Protein AF-A0A0Q7AIK1-F1 (afdb_monomer_lite)

Sequence (123 aa):
MKVLLSLLLCVAANAFALTPVPTDREAQRAHAQGSCGRLGPGTGLKDGKGWIVSMLPGKHEFRVRGGGKVFLTVARQSVLDFDVGRPYYIVVEGAAPDAQLEWKIPGSDWGPVSKYFLYPPQR

Structure (mmCIF, N/CA/C/O backbone):
data_AF-A0A0Q7AIK1-F1
#
_entry.id   AF-A0A0Q7AIK1-F1
#
loop_
_atom_site.group_PDB
_atom_site.id
_atom_site.type_symbol
_atom_site.label_atom_id
_atom_site.label_alt_id
_atom_site.label_comp_id
_atom_site.label_asym_id
_atom_site.label_entity_id
_atom_site.label_seq_id
_atom_site.pdbx_PDB_ins_code
_atom_site.Cartn_x
_atom_site.Cartn_y
_atom_site.Cartn_z
_atom_site.occupancy
_atom_site.B_iso_or_equiv
_atom_site.auth_seq_id
_atom_site.auth_comp_id
_atom_site.auth_asym_id
_atom_site.auth_atom_id
_atom_site.pdbx_PDB_model_num
ATOM 1 N N . MET A 1 1 ? -40.075 -10.327 48.164 1.00 41.38 1 MET A N 1
ATOM 2 C CA . MET A 1 1 ? -38.697 -10.105 47.668 1.00 41.38 1 MET A CA 1
ATOM 3 C C . MET A 1 1 ? -38.193 -11.352 46.957 1.00 41.38 1 MET A C 1
ATOM 5 O O . MET A 1 1 ? -37.962 -12.346 47.630 1.00 41.38 1 MET A O 1
ATOM 9 N N . LYS A 1 2 ? -38.037 -11.294 45.630 1.00 38.78 2 LYS A N 1
ATOM 10 C CA . LYS A 1 2 ? -36.901 -11.838 44.858 1.00 38.78 2 LYS A CA 1
ATOM 11 C C . LYS A 1 2 ? -37.197 -11.607 43.375 1.00 38.78 2 LYS A C 1
ATOM 13 O O . LYS A 1 2 ? -37.972 -12.323 42.758 1.00 38.78 2 LYS A O 1
ATOM 18 N N . VAL A 1 3 ? -36.624 -10.520 42.870 1.00 42.09 3 VAL A N 1
ATOM 19 C CA . VAL A 1 3 ? -36.552 -10.176 41.450 1.00 42.09 3 VAL A CA 1
ATOM 20 C C . VAL A 1 3 ? -35.498 -11.095 40.838 1.00 42.09 3 VAL A C 1
ATOM 22 O O . VAL A 1 3 ? -34.369 -11.106 41.324 1.00 42.09 3 VAL A O 1
ATOM 25 N N . LEU A 1 4 ? -35.847 -11.870 39.810 1.00 44.75 4 LEU A N 1
ATOM 26 C CA . LEU A 1 4 ? -34.859 -12.553 38.976 1.00 44.75 4 LEU A CA 1
ATOM 27 C C . LEU A 1 4 ? -34.908 -11.922 37.584 1.00 44.75 4 LEU A C 1
ATOM 29 O O . LEU A 1 4 ? -35.805 -12.181 36.787 1.00 44.75 4 LEU A O 1
ATOM 33 N N . LEU A 1 5 ? -33.967 -11.012 37.357 1.00 47.25 5 LEU A N 1
ATOM 34 C CA . LEU A 1 5 ? -33.758 -10.299 36.107 1.00 47.25 5 LEU A CA 1
ATOM 35 C C . LEU A 1 5 ? -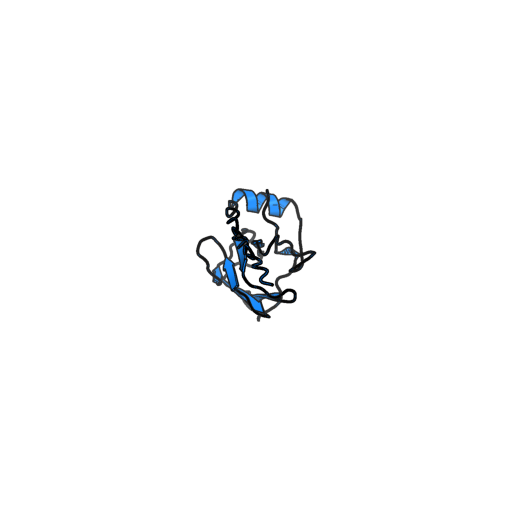32.849 -11.174 35.227 1.00 47.25 5 LEU A C 1
ATOM 37 O O . LEU A 1 5 ? -31.639 -11.226 35.440 1.00 47.25 5 LEU A O 1
ATOM 41 N N . SER A 1 6 ? -33.424 -11.914 34.280 1.00 48.81 6 SER A N 1
ATOM 42 C CA . SER A 1 6 ? -32.652 -12.697 33.308 1.00 48.81 6 SER A CA 1
ATOM 43 C C . SER A 1 6 ? -32.129 -11.776 32.205 1.00 48.81 6 SER A C 1
ATOM 45 O O . SER A 1 6 ? -32.854 -11.400 31.288 1.00 48.81 6 SER A O 1
ATOM 47 N N . LEU A 1 7 ? -30.860 -11.389 32.325 1.00 46.38 7 LEU A N 1
ATOM 48 C CA . LEU A 1 7 ? -30.123 -10.601 31.342 1.00 46.38 7 LEU A CA 1
ATOM 49 C C . LEU A 1 7 ? -29.769 -11.501 30.140 1.00 46.38 7 LEU A C 1
ATOM 51 O O . LEU A 1 7 ? -28.838 -12.302 30.211 1.00 46.38 7 LEU A O 1
ATOM 55 N N . LEU A 1 8 ? -30.528 -11.404 29.044 1.00 49.25 8 LEU A N 1
ATOM 56 C CA . LEU A 1 8 ? -30.168 -12.032 27.769 1.00 49.25 8 LEU A CA 1
ATOM 57 C C . LEU A 1 8 ? -28.982 -11.265 27.159 1.00 49.25 8 LEU A C 1
ATOM 59 O O . LEU A 1 8 ? -29.135 -10.150 26.661 1.00 49.25 8 LEU A O 1
ATOM 63 N N . LEU A 1 9 ? -27.790 -11.863 27.206 1.00 46.06 9 LEU A N 1
ATOM 64 C CA . LEU A 1 9 ? -26.625 -11.400 26.455 1.00 46.06 9 LEU A CA 1
ATOM 65 C C . LEU A 1 9 ? -26.839 -11.720 24.965 1.00 46.06 9 LEU A C 1
ATOM 67 O O . LEU A 1 9 ? -26.619 -12.847 24.520 1.00 46.06 9 LEU A O 1
ATOM 71 N N . CYS A 1 10 ? -27.248 -10.727 24.178 1.00 43.62 10 CYS A N 1
ATOM 72 C CA . CYS A 1 10 ? -27.125 -10.780 22.723 1.00 43.62 10 CYS A CA 1
ATOM 73 C C . CYS A 1 10 ? -25.638 -10.676 22.359 1.00 43.62 10 CYS A C 1
ATOM 75 O O . CYS A 1 10 ? -25.096 -9.580 22.219 1.00 43.62 10 CYS A O 1
ATOM 77 N N . VAL A 1 11 ? -24.964 -11.818 22.218 1.00 49.28 11 VAL A N 1
ATOM 78 C CA . VAL A 1 11 ? -23.643 -11.878 21.585 1.00 49.28 11 VAL A CA 1
ATOM 79 C C . VAL A 1 11 ? -23.846 -11.565 20.105 1.00 49.28 11 VAL A C 1
ATOM 81 O O . VAL A 1 11 ? -24.192 -12.433 19.307 1.00 49.28 11 VAL A O 1
ATOM 84 N N . ALA A 1 12 ? -23.683 -10.293 19.743 1.00 46.34 12 ALA A N 1
ATOM 85 C CA . ALA A 1 12 ? -23.587 -9.872 18.357 1.00 46.34 12 ALA A CA 1
ATOM 86 C C . ALA A 1 12 ? -22.304 -10.476 17.774 1.00 46.34 12 ALA A C 1
ATOM 88 O O . ALA A 1 12 ? -21.202 -9.958 17.964 1.00 46.34 12 ALA A O 1
ATOM 89 N N . ALA A 1 13 ? -22.444 -11.610 17.090 1.00 45.19 13 ALA A N 1
ATOM 90 C CA . ALA A 1 13 ? -21.414 -12.116 16.208 1.00 45.19 13 ALA A CA 1
ATOM 91 C C . ALA A 1 13 ? -21.242 -11.086 15.086 1.00 45.19 13 ALA A C 1
ATOM 93 O O . ALA A 1 13 ? -22.018 -11.051 14.133 1.00 45.19 13 ALA A O 1
ATOM 94 N N . ASN A 1 14 ? -20.247 -10.207 15.229 1.00 38.81 14 ASN A N 1
ATOM 95 C CA . ASN A 1 14 ? -19.750 -9.400 14.126 1.00 38.81 14 ASN A CA 1
ATOM 96 C C . ASN A 1 14 ? -19.211 -10.371 13.076 1.00 38.81 14 ASN A C 1
ATOM 98 O O . ASN A 1 14 ? -18.055 -10.792 13.123 1.00 38.81 14 ASN A O 1
ATOM 102 N N . ALA A 1 15 ? -20.081 -10.763 12.149 1.00 40.69 15 ALA A N 1
ATOM 103 C CA . ALA A 1 15 ? -19.680 -11.378 10.908 1.00 40.69 15 ALA A CA 1
ATOM 104 C C . ALA A 1 15 ? -18.818 -10.342 10.186 1.00 40.69 15 ALA A C 1
ATOM 106 O O . ALA A 1 15 ? -19.323 -9.421 9.545 1.00 40.69 15 ALA A O 1
ATOM 107 N N . PHE A 1 16 ? -17.500 -10.468 10.336 1.00 36.12 16 PHE A N 1
ATOM 108 C CA . PHE A 1 16 ? -16.548 -9.861 9.425 1.00 36.12 16 PHE A CA 1
ATOM 109 C C . PHE A 1 16 ? -16.843 -10.453 8.051 1.00 36.12 16 PHE A C 1
ATOM 111 O O . PHE A 1 16 ? -16.323 -11.505 7.685 1.00 36.12 16 PHE A O 1
ATOM 118 N N . ALA A 1 17 ? -17.747 -9.808 7.316 1.00 41.38 17 ALA A N 1
ATOM 119 C CA . ALA A 1 17 ? -17.994 -10.119 5.929 1.00 41.38 17 ALA A CA 1
ATOM 120 C C . ALA A 1 17 ? -16.653 -9.954 5.210 1.00 41.38 17 ALA A C 1
ATOM 122 O O . ALA A 1 17 ? -16.123 -8.845 5.070 1.00 41.38 17 ALA A O 1
ATOM 123 N N . LEU A 1 18 ? -16.062 -11.082 4.820 1.00 39.53 18 LEU A N 1
ATOM 124 C CA . LEU A 1 18 ? -14.912 -11.124 3.937 1.00 39.53 18 LEU A CA 1
ATOM 125 C C . LEU A 1 18 ? -15.381 -10.547 2.604 1.00 39.53 18 LEU A C 1
ATOM 127 O O . LEU A 1 18 ? -15.905 -11.257 1.753 1.00 39.53 18 LEU A O 1
ATOM 131 N N . THR A 1 19 ? -15.266 -9.229 2.453 1.00 44.09 19 THR A N 1
ATOM 132 C CA . THR A 1 19 ? -15.443 -8.577 1.159 1.00 44.09 19 THR A CA 1
ATOM 133 C C . THR A 1 19 ? -14.491 -9.270 0.186 1.00 44.09 19 THR A C 1
ATOM 135 O O . THR A 1 19 ? -13.288 -9.311 0.487 1.00 44.09 19 THR A O 1
ATOM 138 N N . PRO A 1 20 ? -14.993 -9.846 -0.916 1.00 50.97 20 PRO A N 1
ATOM 139 C CA . PRO A 1 20 ? -14.148 -10.553 -1.860 1.00 50.97 20 PRO A CA 1
ATOM 140 C C . PRO A 1 20 ? -13.030 -9.629 -2.337 1.00 50.97 20 PRO A C 1
ATOM 142 O O . PRO A 1 20 ? -13.228 -8.426 -2.517 1.00 50.97 20 PRO A O 1
ATOM 145 N N . VAL A 1 21 ? -11.835 -10.200 -2.472 1.00 45.03 21 VAL A N 1
ATOM 146 C CA . VAL A 1 21 ? -10.698 -9.507 -3.072 1.00 45.03 21 VAL A CA 1
ATOM 147 C C . VAL A 1 21 ? -11.085 -9.198 -4.522 1.00 45.03 21 VAL A C 1
ATOM 149 O O . VAL A 1 21 ? -11.408 -10.142 -5.246 1.00 45.03 21 VAL A O 1
ATOM 152 N N . PRO A 1 22 ? -11.103 -7.925 -4.950 1.00 46.44 22 PRO A N 1
ATOM 153 C CA . PRO A 1 22 ? -11.393 -7.600 -6.333 1.00 46.44 22 PRO A CA 1
ATOM 154 C C . PRO A 1 22 ? -10.264 -8.110 -7.246 1.00 46.44 22 PRO A C 1
ATOM 156 O O . PRO A 1 22 ? -9.145 -8.379 -6.813 1.00 46.44 22 PRO A O 1
ATOM 159 N N . THR A 1 23 ? -10.581 -8.293 -8.516 1.00 54.03 23 THR A N 1
ATOM 160 C CA . THR A 1 23 ? -9.716 -8.827 -9.571 1.00 54.03 23 THR A CA 1
ATOM 161 C C . THR A 1 23 ? -8.721 -7.782 -10.098 1.00 54.03 23 THR A C 1
ATOM 163 O O . THR A 1 23 ? -8.961 -6.577 -10.014 1.00 54.03 23 THR A O 1
ATOM 166 N N . ASP A 1 24 ? -7.632 -8.225 -10.741 1.00 48.09 24 ASP A N 1
ATOM 167 C CA . ASP A 1 24 ? -6.634 -7.350 -11.395 1.00 48.09 24 ASP A CA 1
ATOM 168 C C . ASP A 1 24 ? -7.261 -6.339 -12.379 1.00 48.09 24 ASP A C 1
ATOM 170 O O . ASP A 1 24 ? -6.786 -5.211 -12.531 1.00 48.09 24 ASP A O 1
ATOM 174 N N . ARG A 1 25 ? -8.360 -6.718 -13.045 1.00 52.34 25 ARG A N 1
ATOM 175 C CA . ARG A 1 25 ? -9.091 -5.841 -13.972 1.00 52.34 25 ARG A CA 1
ATOM 176 C C . ARG A 1 25 ? -9.787 -4.690 -13.241 1.00 52.34 25 ARG A C 1
ATOM 178 O O . ARG A 1 25 ? -9.784 -3.561 -13.730 1.00 52.34 25 ARG A O 1
ATOM 185 N N . GLU A 1 26 ? -10.386 -4.970 -12.090 1.00 52.25 26 GLU A N 1
ATOM 186 C CA 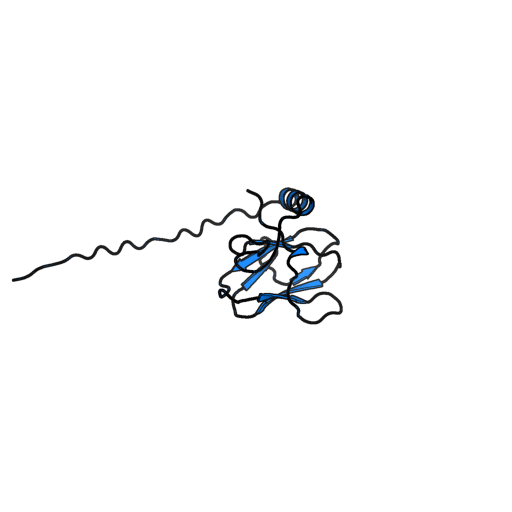. GLU A 1 26 ?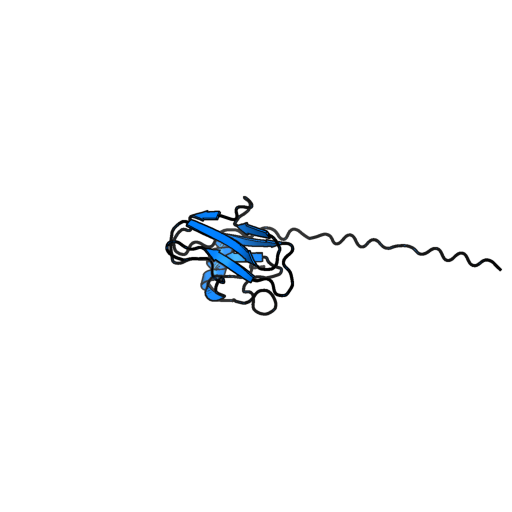 -11.052 -3.965 -11.250 1.00 52.25 26 GLU A CA 1
ATOM 187 C C . GLU A 1 26 ? -10.028 -3.002 -10.634 1.00 52.25 26 GLU A C 1
ATOM 189 O O . GLU A 1 26 ? -10.279 -1.801 -10.527 1.00 52.25 26 GLU A O 1
ATOM 194 N N . ALA A 1 27 ? -8.829 -3.504 -10.342 1.00 50.47 27 ALA A N 1
ATOM 195 C CA . ALA A 1 27 ? -7.694 -2.719 -9.879 1.00 50.47 27 ALA A CA 1
ATOM 196 C C . ALA A 1 27 ? -7.198 -1.687 -10.908 1.00 50.47 27 ALA A C 1
ATOM 198 O O . ALA A 1 27 ? -7.027 -0.510 -10.590 1.00 50.47 27 ALA A O 1
ATOM 199 N N . GLN A 1 28 ? -7.000 -2.117 -12.160 1.00 53.41 28 GLN A N 1
ATOM 200 C CA . GLN A 1 28 ? -6.551 -1.250 -13.259 1.00 53.41 28 GLN A CA 1
ATOM 201 C C . GLN A 1 28 ? -7.568 -0.141 -13.567 1.00 53.41 28 GLN A C 1
ATOM 203 O O . GLN A 1 28 ? -7.202 1.007 -13.823 1.00 53.41 28 GLN A O 1
ATOM 208 N N . ARG A 1 29 ? -8.867 -0.455 -13.474 1.00 56.66 29 ARG A N 1
ATOM 209 C CA . ARG A 1 29 ? -9.941 0.537 -13.622 1.00 56.66 29 ARG A CA 1
ATOM 210 C C . ARG A 1 29 ? -9.908 1.594 -12.512 1.00 56.66 29 ARG A C 1
ATOM 212 O O . ARG A 1 29 ? -10.131 2.766 -12.801 1.00 56.66 29 ARG A O 1
ATOM 219 N N . ALA A 1 30 ? -9.603 1.206 -11.274 1.00 48.19 30 ALA A N 1
ATOM 220 C CA . ALA A 1 30 ? -9.479 2.136 -10.151 1.00 48.19 30 ALA A CA 1
ATOM 221 C C . ALA A 1 30 ? -8.279 3.082 -10.289 1.00 48.19 30 ALA A C 1
ATOM 223 O O . ALA A 1 30 ? -8.403 4.272 -9.993 1.00 48.19 30 ALA A O 1
ATOM 224 N N . HIS A 1 31 ? -7.147 2.580 -10.792 1.00 50.03 31 HIS A N 1
ATOM 225 C CA . HIS A 1 31 ? -5.964 3.393 -11.081 1.00 50.03 31 HIS A CA 1
ATOM 226 C C . HIS A 1 31 ? -6.278 4.526 -12.069 1.00 50.03 31 HIS A C 1
ATOM 228 O O . HIS A 1 31 ? -5.958 5.685 -11.807 1.00 50.03 31 HIS A O 1
ATOM 234 N N . ALA A 1 32 ? -7.011 4.214 -13.143 1.00 53.91 32 ALA A N 1
ATOM 235 C CA . ALA A 1 32 ? -7.436 5.197 -14.140 1.00 53.91 32 ALA A CA 1
ATOM 236 C C . ALA A 1 32 ? -8.382 6.292 -13.591 1.00 53.91 32 ALA A C 1
ATOM 238 O O . ALA A 1 32 ? -8.598 7.296 -14.264 1.00 53.91 32 ALA A O 1
ATOM 239 N N . GLN A 1 33 ? -8.955 6.115 -12.391 1.00 52.06 33 GLN A N 1
ATOM 240 C CA . GLN A 1 33 ? -9.991 6.986 -11.810 1.00 52.06 33 GLN A CA 1
ATOM 241 C C . GLN A 1 33 ? -9.528 7.812 -10.583 1.00 52.06 33 GLN A C 1
ATOM 243 O O . GLN A 1 33 ? -10.313 8.596 -10.049 1.00 52.06 33 GLN A O 1
ATOM 248 N N . GLY A 1 34 ? -8.272 7.680 -10.129 1.00 46.44 34 GLY A N 1
ATOM 249 C CA . GLY A 1 34 ? -7.576 8.673 -9.279 1.00 46.44 34 GLY A CA 1
ATOM 250 C C . GLY A 1 34 ? -8.141 9.003 -7.876 1.00 46.44 34 GLY A C 1
ATOM 251 O O . GLY A 1 34 ? -8.147 10.167 -7.486 1.00 46.44 34 GLY A O 1
ATOM 252 N N . SER A 1 35 ? -8.617 8.038 -7.083 1.00 50.34 35 SER A N 1
ATOM 253 C CA . SER A 1 35 ? -9.578 8.290 -5.976 1.00 50.34 35 SER A CA 1
ATOM 254 C C . SER A 1 35 ? -9.071 8.261 -4.485 1.00 50.34 35 SER A C 1
ATOM 256 O O . SER A 1 35 ? -9.731 7.600 -3.676 1.00 50.34 35 SER A O 1
ATOM 258 N N . CYS A 1 36 ? -7.911 8.848 -4.058 1.00 49.44 36 CYS A N 1
ATOM 259 C CA . CYS A 1 36 ? -7.183 8.332 -2.838 1.00 49.44 36 CYS A CA 1
ATOM 260 C C . CYS A 1 36 ? -6.252 9.242 -1.930 1.00 49.44 36 CYS A C 1
ATOM 262 O O . CYS A 1 36 ? -5.356 9.903 -2.450 1.00 49.44 36 CYS A O 1
ATOM 264 N N . GLY A 1 37 ? -6.349 9.197 -0.566 1.00 33.38 37 GLY A N 1
ATOM 265 C CA . GLY A 1 37 ? -5.292 8.858 0.473 1.00 33.38 37 GLY A CA 1
ATOM 266 C C . GLY A 1 37 ? -5.218 9.382 1.996 1.00 33.38 37 GLY A C 1
ATOM 267 O O . GLY A 1 37 ? -5.642 10.510 2.236 1.00 33.38 37 GLY A O 1
ATOM 268 N N . ARG A 1 38 ? -4.716 8.561 3.005 1.00 34.12 38 ARG A N 1
ATOM 269 C CA . ARG A 1 38 ? -4.597 8.563 4.579 1.00 34.12 38 ARG A CA 1
ATOM 270 C C . ARG A 1 38 ? -5.237 7.454 5.543 1.00 34.12 38 ARG A C 1
ATOM 272 O O . ARG A 1 38 ? -6.446 7.477 5.687 1.00 34.12 38 ARG A O 1
ATOM 279 N N . LEU A 1 39 ? -4.549 6.570 6.303 1.00 47.84 39 LEU A N 1
ATOM 280 C CA . LEU A 1 39 ? -5.228 5.539 7.172 1.00 47.84 39 LEU A CA 1
ATOM 281 C C . LEU A 1 39 ? -6.232 6.181 8.157 1.00 47.84 39 LEU A C 1
ATOM 283 O O . LEU A 1 39 ? -5.847 7.043 8.938 1.00 47.84 39 LEU A O 1
ATOM 287 N N . GLY A 1 40 ? -7.526 5.855 8.010 1.00 46.53 40 GLY A N 1
ATOM 288 C CA . GLY A 1 40 ? -8.651 6.689 8.474 1.00 46.53 40 GLY A CA 1
ATOM 289 C C . GLY A 1 40 ? -9.257 7.562 7.352 1.00 46.53 40 GLY A C 1
ATOM 290 O O . GLY A 1 40 ? -9.081 7.259 6.170 1.00 46.53 40 GLY A O 1
ATOM 291 N N . PRO A 1 41 ? -10.009 8.639 7.654 1.00 42.06 41 PRO A N 1
ATOM 292 C CA . PRO A 1 41 ? -10.511 9.552 6.631 1.00 42.06 41 PRO A CA 1
ATOM 293 C C . PRO A 1 41 ? -9.374 10.062 5.742 1.00 42.06 41 PRO A C 1
ATOM 295 O O . PRO A 1 41 ? -8.412 10.685 6.195 1.00 42.06 41 PRO A O 1
ATOM 298 N N . GLY A 1 42 ? -9.503 9.744 4.459 1.00 42.44 42 GLY A N 1
ATOM 299 C CA . GLY A 1 42 ? -8.541 10.029 3.421 1.00 42.44 42 GLY A CA 1
ATOM 300 C C . GLY A 1 42 ? -7.966 8.763 2.784 1.00 42.44 42 GLY A C 1
ATOM 301 O O . GLY A 1 42 ? -7.821 8.838 1.590 1.00 42.44 42 GLY A O 1
ATOM 302 N N . THR A 1 43 ? -7.764 7.598 3.436 1.00 49.53 43 THR A N 1
ATOM 303 C CA . THR A 1 43 ? -6.786 6.483 3.126 1.00 49.53 43 THR A CA 1
ATOM 304 C C . THR A 1 43 ? -6.410 6.132 1.732 1.00 49.53 43 THR A C 1
ATOM 306 O O . THR A 1 43 ? -5.257 5.769 1.487 1.00 49.53 43 THR A O 1
ATOM 309 N N . GLY A 1 44 ? -7.336 6.280 0.801 1.00 59.59 44 GLY A N 1
ATOM 310 C CA . GLY A 1 44 ? -7.208 5.566 -0.450 1.00 59.59 44 GLY A CA 1
ATOM 311 C C . GLY A 1 44 ? -7.374 4.073 -0.203 1.00 59.59 44 GLY A C 1
ATOM 312 O O . GLY A 1 44 ? -7.290 3.306 -1.130 1.00 59.59 44 GLY A O 1
ATOM 313 N N . LEU A 1 45 ? -7.637 3.661 1.035 1.00 70.38 45 LEU A N 1
ATOM 314 C CA . LEU A 1 45 ? -8.043 2.346 1.474 1.00 70.38 45 LEU A CA 1
ATOM 315 C C . LEU A 1 45 ? -9.395 2.528 2.157 1.00 70.38 45 LEU A C 1
ATOM 317 O O . LEU A 1 45 ? -9.668 3.552 2.787 1.00 70.38 45 LEU A O 1
ATOM 321 N N . LYS A 1 46 ? -10.244 1.527 2.019 1.00 73.50 46 LYS A N 1
ATOM 322 C CA . LYS A 1 46 ? -11.555 1.461 2.646 1.00 73.50 46 LYS A CA 1
ATOM 323 C C . LYS A 1 46 ? -11.531 0.291 3.612 1.00 73.50 46 LYS A C 1
ATOM 325 O O . LYS A 1 46 ? -11.238 -0.823 3.192 1.00 73.50 46 LYS A O 1
ATOM 330 N N . ASP A 1 47 ? -11.771 0.552 4.893 1.00 77.25 47 ASP A N 1
ATOM 331 C CA . ASP A 1 47 ? -11.740 -0.470 5.950 1.00 77.25 47 ASP A CA 1
ATOM 332 C C . ASP A 1 47 ? -10.426 -1.284 5.959 1.00 77.25 47 ASP A C 1
ATOM 334 O O . ASP A 1 47 ? -10.426 -2.508 6.082 1.00 77.25 47 ASP A O 1
ATOM 338 N N . GLY A 1 48 ? -9.293 -0.601 5.746 1.00 79.94 48 GLY A N 1
ATOM 339 C CA . GLY A 1 48 ? -7.962 -1.219 5.677 1.00 79.94 48 GLY A CA 1
ATOM 340 C C . GLY A 1 48 ? -7.670 -1.984 4.381 1.00 79.94 48 GLY A C 1
ATOM 341 O O . GLY A 1 48 ? -6.616 -2.598 4.266 1.00 79.94 48 GLY A O 1
ATOM 342 N N . LYS A 1 49 ? -8.569 -1.956 3.395 1.00 84.19 49 LYS A N 1
ATOM 343 C CA . LYS A 1 49 ? -8.456 -2.714 2.144 1.00 84.19 49 LYS A CA 1
ATOM 344 C C . LYS A 1 49 ? -8.350 -1.798 0.936 1.00 84.19 49 LYS A C 1
ATOM 346 O O . LYS A 1 49 ? -8.909 -0.702 0.937 1.00 84.19 49 LYS A O 1
ATOM 351 N N . GLY A 1 50 ? -7.679 -2.264 -0.110 1.00 83.75 50 GLY A N 1
ATOM 352 C CA . GLY A 1 50 ? -7.594 -1.564 -1.385 1.00 83.75 50 GLY A CA 1
ATOM 353 C C . GLY A 1 50 ? -6.475 -2.099 -2.255 1.00 83.75 50 GLY A C 1
ATOM 354 O O . GLY A 1 50 ? -6.136 -3.272 -2.203 1.00 83.75 50 GLY A O 1
ATOM 355 N N . TRP A 1 51 ? -5.895 -1.225 -3.051 1.00 83.75 51 TRP A N 1
ATOM 356 C CA . TRP A 1 51 ? -4.860 -1.519 -4.020 1.00 83.75 51 TRP A CA 1
ATOM 357 C C . TRP A 1 51 ? -3.651 -0.653 -3.750 1.00 83.75 51 TRP A C 1
ATOM 359 O O . TRP A 1 51 ? -3.780 0.459 -3.242 1.00 83.75 51 TRP A O 1
ATOM 369 N N . ILE A 1 52 ? -2.487 -1.146 -4.130 1.00 87.38 52 ILE A N 1
ATOM 370 C CA . ILE A 1 52 ? -1.260 -0.374 -4.152 1.00 87.38 52 ILE A CA 1
ATOM 371 C C . ILE A 1 52 ? -0.573 -0.519 -5.506 1.00 87.38 52 ILE A C 1
ATOM 373 O O . ILE A 1 52 ? -0.521 -1.613 -6.061 1.00 87.38 52 ILE A O 1
ATOM 377 N N . VAL A 1 53 ? -0.058 0.586 -6.037 1.00 86.00 53 VAL A N 1
ATOM 378 C CA . VAL A 1 53 ? 0.691 0.647 -7.299 1.00 86.00 53 VAL A CA 1
ATOM 379 C C . VAL A 1 53 ? 2.045 1.289 -7.025 1.00 86.00 53 VAL A C 1
ATOM 381 O O . VAL A 1 53 ? 2.113 2.270 -6.290 1.00 86.00 53 VAL A O 1
ATOM 384 N N . SER A 1 54 ? 3.110 0.783 -7.646 1.00 84.25 54 SER A N 1
ATOM 385 C CA . SER A 1 54 ? 4.423 1.434 -7.652 1.00 84.25 54 SER A CA 1
ATOM 386 C C . SER A 1 54 ? 4.895 1.657 -9.086 1.00 84.25 54 SER A C 1
ATOM 388 O O . SER A 1 54 ? 4.702 0.805 -9.950 1.00 84.25 54 SER A O 1
ATOM 390 N N . MET A 1 55 ? 5.521 2.807 -9.342 1.00 80.56 55 MET A N 1
ATOM 391 C CA . MET A 1 55 ? 6.235 3.068 -10.602 1.00 80.56 55 MET A CA 1
ATOM 392 C C . MET A 1 55 ? 7.703 2.633 -10.531 1.00 80.56 55 MET A C 1
ATOM 394 O O . MET A 1 55 ? 8.418 2.702 -11.527 1.00 80.56 55 MET A O 1
ATOM 398 N N . LEU A 1 56 ? 8.154 2.195 -9.354 1.00 81.62 56 LEU A N 1
ATOM 399 C CA . LEU A 1 56 ? 9.481 1.643 -9.139 1.00 81.62 56 LEU A CA 1
ATOM 400 C C . LEU A 1 56 ? 9.356 0.118 -9.106 1.00 81.62 56 LEU A C 1
ATOM 402 O O . LEU A 1 56 ? 8.636 -0.396 -8.249 1.00 81.62 56 LEU A O 1
ATOM 406 N N . PRO A 1 57 ? 10.012 -0.612 -10.020 1.00 85.75 57 PRO A N 1
ATOM 407 C CA . PRO A 1 57 ? 9.963 -2.064 -9.999 1.00 85.75 57 PRO A CA 1
ATOM 408 C C . PRO A 1 57 ? 10.840 -2.643 -8.885 1.00 85.75 57 PRO A C 1
ATOM 410 O O . PRO A 1 57 ? 11.755 -1.987 -8.383 1.00 85.75 57 PRO A O 1
ATOM 413 N N . GLY A 1 58 ? 10.596 -3.910 -8.556 1.00 90.88 58 GLY A N 1
ATOM 414 C CA . GLY A 1 58 ? 11.424 -4.708 -7.653 1.00 90.88 58 GLY A CA 1
ATOM 415 C C . GLY A 1 58 ? 10.858 -4.843 -6.243 1.00 90.88 58 GLY A C 1
ATOM 416 O O . GLY A 1 58 ? 9.685 -4.558 -5.986 1.00 90.88 58 GLY A O 1
ATOM 417 N N . LYS A 1 59 ? 11.699 -5.314 -5.323 1.00 94.88 59 LYS A N 1
ATOM 418 C CA . LYS A 1 59 ? 11.275 -5.773 -3.999 1.00 94.88 59 LYS A CA 1
ATOM 419 C C . LYS A 1 59 ? 10.726 -4.642 -3.130 1.00 94.88 59 LYS A C 1
ATOM 421 O O . LYS A 1 59 ? 11.459 -3.723 -2.767 1.00 94.88 59 LYS A O 1
ATOM 426 N N . HIS A 1 60 ? 9.460 -4.763 -2.745 1.00 93.75 60 HIS A N 1
ATOM 427 C CA . HIS A 1 60 ? 8.804 -3.913 -1.758 1.00 93.75 60 HIS A CA 1
ATOM 428 C C . HIS A 1 60 ? 8.488 -4.730 -0.506 1.00 93.75 60 HIS A C 1
ATOM 430 O O . HIS A 1 60 ? 7.947 -5.833 -0.591 1.00 93.75 60 HIS A O 1
ATOM 436 N N . GLU A 1 61 ? 8.800 -4.179 0.663 1.00 95.69 61 GLU A N 1
ATOM 437 C CA . GLU A 1 61 ? 8.429 -4.752 1.960 1.00 95.69 61 GLU A CA 1
ATOM 438 C C . GLU A 1 61 ? 7.442 -3.826 2.659 1.00 95.69 61 GLU A C 1
ATOM 440 O O . GLU A 1 61 ? 7.597 -2.613 2.590 1.00 95.69 61 GLU A O 1
ATOM 445 N N . PHE A 1 62 ? 6.448 -4.382 3.347 1.00 94.25 62 PHE A N 1
ATOM 446 C CA . PHE A 1 62 ? 5.374 -3.629 3.987 1.00 94.25 62 PHE A CA 1
ATOM 447 C C . PHE A 1 62 ? 5.310 -3.910 5.479 1.00 94.25 62 PHE A C 1
ATOM 449 O O . PHE A 1 62 ? 5.455 -5.051 5.925 1.00 94.25 62 PHE A O 1
ATOM 456 N N . ARG A 1 63 ? 5.021 -2.864 6.255 1.00 93.62 63 ARG A N 1
ATOM 457 C CA . ARG A 1 63 ? 4.717 -2.981 7.683 1.00 93.62 63 ARG A CA 1
ATOM 458 C C . ARG A 1 63 ? 3.684 -1.954 8.122 1.00 93.62 63 ARG A C 1
ATOM 460 O O . ARG A 1 63 ? 3.429 -0.969 7.433 1.00 93.62 63 ARG A O 1
ATOM 467 N N . VAL A 1 64 ? 3.136 -2.172 9.310 1.00 91.88 64 VAL A N 1
ATOM 468 C CA . VAL A 1 64 ? 2.273 -1.203 9.984 1.00 91.88 64 VAL A CA 1
ATOM 469 C C . VAL A 1 64 ? 2.978 -0.735 11.254 1.00 91.88 64 VAL A C 1
ATOM 471 O O . VAL A 1 64 ? 3.094 -1.479 12.229 1.00 91.88 64 VAL A O 1
ATOM 474 N N . ARG A 1 65 ? 3.488 0.497 11.243 1.00 87.50 65 ARG A N 1
ATOM 475 C CA . ARG A 1 65 ? 4.072 1.127 12.429 1.00 87.50 65 ARG A CA 1
ATOM 476 C C . ARG A 1 65 ? 2.943 1.557 13.363 1.00 87.50 65 ARG A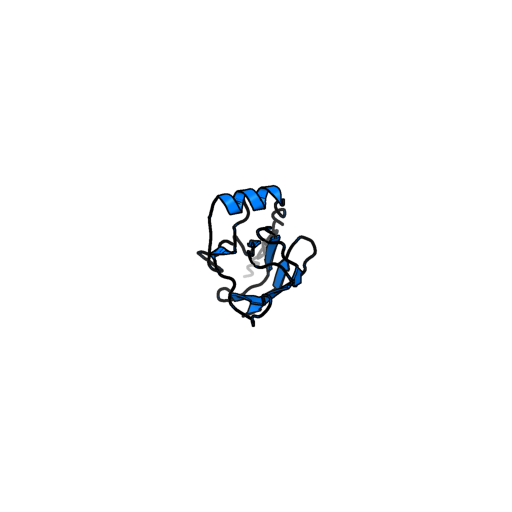 C 1
ATOM 478 O O . ARG A 1 65 ? 2.024 2.235 12.925 1.00 87.50 65 ARG A O 1
ATOM 485 N N . GLY A 1 66 ? 3.011 1.162 14.633 1.00 84.38 66 GLY A N 1
ATOM 486 C CA . GLY A 1 66 ? 1.909 1.348 15.593 1.00 84.38 66 GLY A CA 1
ATOM 487 C C . GLY A 1 66 ? 1.025 0.109 15.790 1.00 84.38 66 GLY A C 1
ATOM 488 O O . GLY A 1 66 ? 0.053 0.169 16.533 1.00 84.38 66 GLY A O 1
ATOM 489 N N . GLY A 1 67 ? 1.382 -1.029 15.180 1.00 85.81 67 GLY A N 1
ATOM 490 C CA . GLY A 1 67 ? 0.713 -2.315 15.389 1.00 85.81 67 GLY A CA 1
ATOM 491 C C . GLY A 1 67 ? -0.293 -2.672 14.293 1.00 85.81 67 GLY A C 1
ATOM 492 O O . GLY A 1 67 ? -0.772 -1.811 13.561 1.00 85.81 67 GLY A O 1
ATOM 493 N N . GLY A 1 68 ? -0.580 -3.968 14.169 1.00 89.06 68 GLY A N 1
ATOM 494 C CA . GLY A 1 68 ? -1.390 -4.544 13.094 1.00 89.06 68 GLY A CA 1
ATOM 495 C C . GLY A 1 68 ? -0.564 -5.396 12.132 1.00 89.06 68 GLY A C 1
ATOM 496 O O . GLY A 1 68 ? 0.626 -5.641 12.338 1.00 89.06 68 GLY A O 1
ATOM 497 N N . LYS A 1 69 ? -1.214 -5.890 11.081 1.00 91.12 69 LYS A N 1
ATOM 498 C CA . LYS A 1 69 ? -0.592 -6.702 10.033 1.00 91.12 69 LYS A CA 1
ATOM 499 C C . LYS A 1 69 ? -0.970 -6.157 8.664 1.00 91.12 69 LYS A C 1
ATOM 501 O O . LYS A 1 69 ? -2.078 -5.661 8.484 1.00 91.12 69 LYS A O 1
ATOM 506 N N . VAL A 1 70 ? -0.051 -6.270 7.712 1.00 91.19 70 VAL A N 1
ATOM 507 C CA . VAL A 1 70 ? -0.271 -5.906 6.312 1.00 91.19 70 VAL A CA 1
ATOM 508 C C . VAL A 1 70 ? 0.027 -7.097 5.421 1.00 91.19 70 VAL A C 1
ATOM 510 O O . VAL A 1 70 ? 0.997 -7.824 5.631 1.00 91.19 70 VAL A O 1
ATOM 513 N N . PHE A 1 71 ? -0.836 -7.280 4.435 1.00 88.44 71 PHE A N 1
ATOM 514 C CA . PHE A 1 71 ? -0.817 -8.387 3.505 1.00 88.44 71 PHE A CA 1
ATOM 515 C C . PHE A 1 71 ? -1.051 -7.863 2.098 1.00 88.44 71 PHE A C 1
ATOM 517 O O . PHE A 1 71 ? -1.952 -7.062 1.866 1.00 88.44 71 PHE A O 1
ATOM 524 N N . LEU A 1 72 ? -0.266 -8.360 1.161 1.00 83.56 72 LEU A N 1
ATOM 525 C CA . LEU A 1 72 ? -0.446 -8.209 -0.263 1.00 83.56 72 LEU A CA 1
ATOM 526 C C . LEU A 1 72 ? -0.996 -9.509 -0.826 1.00 83.56 72 LEU A C 1
ATOM 528 O O . LEU A 1 72 ? -0.508 -10.597 -0.496 1.00 83.56 72 LEU A O 1
ATOM 532 N N . THR A 1 73 ? -1.953 -9.368 -1.740 1.00 70.06 73 THR A N 1
ATOM 533 C CA . THR A 1 73 ? -2.614 -10.451 -2.475 1.00 70.06 73 THR A CA 1
ATOM 534 C C . THR A 1 73 ? -3.356 -11.450 -1.569 1.00 70.06 73 THR A C 1
ATOM 536 O O . THR A 1 73 ? -3.356 -11.353 -0.341 1.00 70.06 73 THR A O 1
ATOM 539 N N . VAL A 1 74 ? -3.992 -12.454 -2.177 1.00 55.94 74 VAL A N 1
ATOM 540 C CA . VAL A 1 74 ? -4.576 -13.602 -1.457 1.00 55.94 74 VAL A CA 1
ATOM 541 C C . VAL A 1 74 ? -3.522 -14.464 -0.746 1.00 55.94 74 VAL A C 1
ATOM 543 O O . VAL A 1 74 ? -3.858 -15.194 0.181 1.00 55.94 74 VAL A O 1
ATOM 546 N N . ALA A 1 75 ? -2.245 -14.353 -1.130 1.00 63.56 75 ALA A N 1
ATOM 547 C CA . ALA A 1 75 ? -1.153 -15.150 -0.573 1.00 63.56 75 ALA A CA 1
ATOM 548 C C . ALA A 1 75 ? -0.664 -14.667 0.807 1.00 63.56 75 ALA A C 1
ATOM 550 O O . ALA A 1 75 ? 0.225 -15.284 1.388 1.00 63.56 75 ALA A O 1
ATOM 551 N N . ARG A 1 76 ? -1.231 -13.574 1.341 1.00 80.50 76 ARG A N 1
ATOM 552 C CA . ARG A 1 76 ? -0.869 -12.989 2.646 1.00 80.50 76 ARG A CA 1
ATOM 553 C C . ARG A 1 76 ? 0.629 -12.683 2.792 1.00 80.50 76 ARG A C 1
ATOM 555 O O . ARG A 1 76 ? 1.208 -12.868 3.860 1.00 80.50 76 ARG A O 1
ATOM 562 N N . GLN A 1 77 ? 1.250 -12.185 1.727 1.00 84.94 77 GLN A N 1
ATOM 563 C CA . GLN A 1 77 ? 2.668 -11.821 1.715 1.00 84.94 77 GLN A CA 1
ATOM 564 C C . GLN A 1 77 ? 2.854 -10.367 2.157 1.00 84.94 77 GLN A C 1
ATOM 566 O O . GLN A 1 77 ? 2.087 -9.509 1.755 1.00 84.94 77 GLN A O 1
ATOM 571 N N . SER A 1 78 ? 3.874 -10.046 2.948 1.00 84.31 78 SER A N 1
ATOM 572 C CA . SER A 1 78 ? 4.238 -8.647 3.254 1.00 84.31 78 SER A CA 1
ATOM 573 C C . SER A 1 78 ? 5.444 -8.162 2.446 1.00 84.31 78 SER A C 1
ATOM 575 O O . SER A 1 78 ? 5.892 -7.033 2.618 1.00 84.31 78 SER A O 1
ATOM 577 N N . VAL A 1 79 ? 5.982 -9.023 1.583 1.00 90.56 79 VAL A N 1
ATOM 578 C CA . VAL A 1 79 ? 7.129 -8.767 0.716 1.00 90.56 79 VAL A CA 1
ATOM 579 C C . VAL A 1 79 ? 6.772 -9.259 -0.677 1.00 90.56 79 VAL A C 1
ATOM 581 O O . VAL A 1 79 ? 6.322 -10.396 -0.813 1.00 90.56 79 VAL A O 1
ATOM 584 N N . LEU A 1 80 ? 6.953 -8.416 -1.689 1.00 90.12 80 LEU A N 1
ATOM 585 C CA . LEU A 1 80 ? 6.604 -8.744 -3.067 1.00 90.12 80 LEU A CA 1
ATOM 586 C C . LEU A 1 80 ? 7.478 -7.966 -4.051 1.00 90.12 80 LEU A C 1
ATOM 588 O O . LEU A 1 80 ? 7.799 -6.804 -3.805 1.00 90.12 80 LEU A O 1
ATOM 592 N N . ASP A 1 81 ? 7.827 -8.589 -5.172 1.00 90.62 81 ASP A N 1
ATOM 593 C CA . ASP A 1 81 ? 8.414 -7.887 -6.310 1.00 90.62 81 ASP A CA 1
ATOM 594 C C . ASP A 1 81 ? 7.311 -7.209 -7.129 1.00 90.62 81 ASP A C 1
ATOM 596 O O . ASP A 1 81 ? 6.379 -7.857 -7.611 1.00 90.62 81 ASP A O 1
ATOM 600 N N . PHE A 1 82 ? 7.399 -5.884 -7.241 1.00 88.50 82 PHE A N 1
ATOM 601 C CA . PHE A 1 82 ? 6.438 -5.073 -7.979 1.00 88.50 82 PHE A CA 1
ATOM 602 C C . PHE A 1 82 ? 6.850 -4.949 -9.442 1.00 88.50 82 PHE A C 1
ATOM 604 O O . PHE A 1 82 ? 7.991 -4.596 -9.749 1.00 88.50 82 PHE A O 1
ATOM 611 N N . ASP A 1 83 ? 5.881 -5.149 -10.330 1.00 86.06 83 ASP A N 1
ATOM 612 C CA . ASP A 1 83 ? 5.962 -4.722 -11.721 1.00 86.06 83 ASP A CA 1
ATOM 613 C C . ASP A 1 83 ? 5.545 -3.250 -11.837 1.00 86.06 83 ASP A C 1
ATOM 615 O O . ASP A 1 83 ? 4.623 -2.790 -11.153 1.00 86.06 83 ASP A O 1
ATOM 619 N N . VAL A 1 84 ? 6.198 -2.505 -12.733 1.00 79.81 84 VAL A N 1
ATOM 620 C CA . VAL A 1 84 ? 5.910 -1.078 -12.951 1.00 79.81 84 VAL A CA 1
ATOM 621 C C . VAL A 1 84 ? 4.439 -0.878 -13.309 1.00 79.81 84 VAL A C 1
ATOM 623 O O . VAL A 1 84 ? 3.949 -1.416 -14.300 1.00 79.81 84 VAL A O 1
ATOM 626 N N . GLY A 1 85 ? 3.736 -0.073 -12.513 1.00 76.69 85 GLY A N 1
ATOM 627 C CA . GLY A 1 85 ? 2.345 0.306 -12.762 1.00 76.69 85 GLY A CA 1
ATOM 628 C C . GLY A 1 85 ? 1.323 -0.809 -12.519 1.00 76.69 85 GLY A C 1
ATOM 629 O O . GLY A 1 85 ? 0.124 -0.5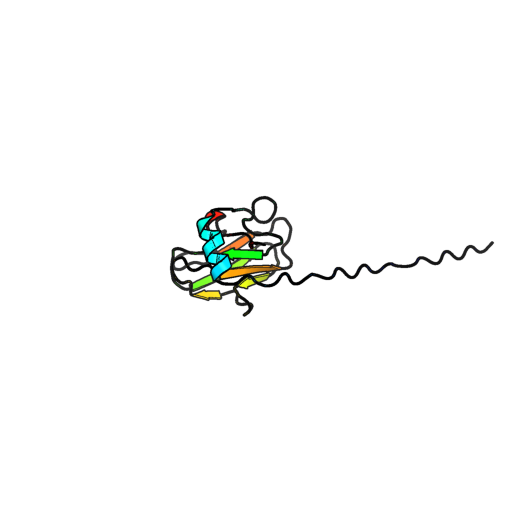73 -12.679 1.00 76.69 85 GLY A O 1
ATOM 630 N N . ARG A 1 86 ? 1.745 -2.014 -12.112 1.00 81.50 86 ARG A N 1
ATOM 631 C CA . ARG A 1 86 ? 0.807 -3.091 -11.786 1.00 81.50 86 ARG A CA 1
ATOM 632 C C . ARG A 1 86 ? 0.204 -2.856 -10.393 1.00 81.50 86 ARG A C 1
ATOM 634 O O . ARG A 1 86 ? 0.949 -2.666 -9.432 1.00 81.50 86 ARG A O 1
ATOM 641 N N . PRO A 1 87 ? -1.131 -2.865 -10.253 1.00 80.75 87 PRO A N 1
ATOM 642 C CA . PRO A 1 87 ? -1.781 -2.794 -8.959 1.00 80.75 87 PRO A CA 1
ATOM 643 C C . PRO A 1 87 ? -1.772 -4.155 -8.264 1.00 80.75 87 PRO A C 1
ATOM 645 O O . PRO A 1 87 ? -2.042 -5.188 -8.876 1.00 80.75 87 PRO A O 1
ATOM 648 N N . TYR A 1 88 ? -1.538 -4.133 -6.957 1.00 83.94 88 TYR A N 1
ATOM 649 C CA . TYR A 1 88 ? -1.594 -5.298 -6.081 1.00 83.94 88 TYR A CA 1
ATOM 650 C C . TYR A 1 88 ? -2.588 -5.048 -4.961 1.00 83.94 88 TYR A C 1
ATOM 652 O O . TYR A 1 88 ? -2.628 -3.958 -4.390 1.00 83.94 88 TYR A O 1
ATOM 660 N N . TYR A 1 89 ? -3.409 -6.047 -4.647 1.00 84.75 89 TYR A N 1
ATOM 661 C CA . TYR A 1 89 ? -4.376 -5.899 -3.569 1.00 84.75 89 TYR A CA 1
ATOM 662 C C . TYR A 1 89 ? -3.654 -5.862 -2.226 1.00 84.75 89 TYR A C 1
ATOM 664 O O . TYR A 1 89 ? -2.775 -6.688 -1.986 1.00 84.75 89 TYR A O 1
ATOM 672 N N . ILE A 1 90 ? -4.034 -4.932 -1.356 1.00 88.12 90 ILE A N 1
ATOM 673 C CA . ILE A 1 90 ? -3.450 -4.739 -0.033 1.00 88.12 90 ILE A CA 1
ATOM 674 C C . ILE A 1 90 ? -4.538 -4.775 1.040 1.00 88.12 90 ILE A C 1
ATOM 676 O O . ILE A 1 90 ? -5.623 -4.207 0.888 1.00 88.12 90 ILE A O 1
ATOM 680 N N . VAL A 1 91 ? -4.232 -5.457 2.139 1.00 88.19 91 VAL A N 1
ATOM 681 C CA . VAL A 1 91 ? -5.096 -5.610 3.307 1.00 88.19 91 VAL A CA 1
ATOM 682 C C . VAL A 1 91 ? -4.306 -5.268 4.560 1.00 88.19 91 VAL A C 1
ATOM 684 O O . VAL A 1 91 ? -3.224 -5.804 4.786 1.00 88.19 91 VAL A O 1
ATOM 687 N N . VAL A 1 92 ? -4.878 -4.407 5.391 1.00 88.62 92 VAL A N 1
ATOM 688 C CA . VAL A 1 92 ? -4.382 -4.026 6.710 1.00 88.62 92 VAL A CA 1
ATOM 689 C C . VAL A 1 92 ? -5.385 -4.503 7.761 1.00 88.62 92 VAL A C 1
ATOM 691 O O . VAL A 1 92 ? -6.558 -4.138 7.721 1.00 88.62 92 VAL A O 1
ATOM 694 N N . GLU A 1 93 ? -4.925 -5.323 8.705 1.00 88.75 93 GLU A N 1
ATOM 695 C CA . GLU A 1 93 ? -5.742 -5.931 9.764 1.00 88.75 93 GLU A CA 1
ATOM 696 C C . GLU A 1 93 ? -5.219 -5.518 11.148 1.00 88.75 93 GLU A C 1
ATOM 698 O O . GLU A 1 93 ? -4.013 -5.550 11.400 1.00 88.75 93 GLU A O 1
ATOM 703 N N . GLY A 1 94 ? -6.123 -5.172 12.071 1.00 87.12 94 GLY A N 1
ATOM 704 C CA . GLY A 1 94 ? -5.778 -4.928 13.480 1.00 87.12 94 GLY A CA 1
ATOM 705 C C . GLY A 1 94 ? -4.891 -3.704 13.733 1.00 87.12 94 GLY A C 1
ATOM 706 O O . GLY A 1 94 ? -4.159 -3.686 14.719 1.00 87.12 94 GLY A O 1
ATOM 707 N N . ALA A 1 95 ? -4.918 -2.714 12.839 1.00 87.50 95 ALA A N 1
ATOM 708 C CA . ALA A 1 95 ? -4.168 -1.473 12.992 1.00 87.50 95 ALA A CA 1
ATOM 709 C C . ALA A 1 95 ? -4.843 -0.521 13.993 1.00 87.50 95 ALA A C 1
ATOM 711 O O . ALA A 1 95 ? -6.066 -0.363 13.975 1.00 87.50 95 ALA A O 1
ATOM 712 N N . ALA A 1 96 ? -4.045 0.127 14.845 1.00 85.12 96 ALA A N 1
ATOM 713 C CA . ALA A 1 96 ? -4.522 1.197 15.720 1.00 85.12 96 ALA A CA 1
ATOM 714 C C . ALA A 1 96 ? -4.962 2.438 14.900 1.00 85.12 96 ALA A C 1
ATOM 716 O O . ALA A 1 96 ? -4.495 2.608 13.770 1.00 85.12 96 ALA A O 1
ATOM 717 N N . PRO A 1 97 ? -5.835 3.320 15.431 1.00 76.56 97 PRO A N 1
ATOM 718 C CA . PRO A 1 97 ? -6.371 4.477 14.695 1.00 76.56 97 PRO A CA 1
ATOM 719 C C . PRO A 1 97 ? -5.329 5.462 14.136 1.00 76.56 97 PRO A C 1
ATOM 721 O O . PRO A 1 97 ? -5.624 6.195 13.195 1.00 76.56 97 PRO A O 1
ATOM 724 N N . ASP A 1 98 ? -4.128 5.490 14.705 1.00 77.75 98 ASP A N 1
ATOM 725 C CA . ASP A 1 98 ? -2.998 6.349 14.341 1.00 77.75 98 ASP A CA 1
ATOM 726 C C . ASP A 1 98 ? -1.837 5.581 13.685 1.00 77.75 98 ASP A C 1
ATOM 728 O O . ASP A 1 98 ? -0.792 6.160 13.374 1.00 77.75 98 ASP A O 1
ATOM 732 N N . ALA A 1 99 ? -2.018 4.281 13.449 1.00 85.12 99 ALA A N 1
ATOM 733 C CA . ALA A 1 99 ? -1.002 3.443 12.847 1.00 85.12 99 ALA A CA 1
ATOM 734 C C . ALA A 1 99 ? -0.706 3.860 11.397 1.00 85.12 99 ALA A C 1
ATOM 736 O O . ALA A 1 99 ? -1.575 4.311 10.643 1.00 85.12 99 ALA A O 1
ATOM 737 N N . GLN A 1 100 ? 0.546 3.676 10.984 1.00 84.38 100 GLN A N 1
ATOM 738 C CA . GLN A 1 100 ? 1.042 4.104 9.684 1.00 84.38 100 GLN A CA 1
ATOM 739 C C . GLN A 1 100 ? 1.478 2.912 8.839 1.00 84.38 100 GLN A C 1
ATOM 741 O O . GLN A 1 100 ? 2.328 2.120 9.244 1.00 84.38 100 GLN A O 1
ATOM 746 N N . LEU A 1 101 ? 0.923 2.822 7.630 1.00 89.69 101 LEU A N 1
ATOM 747 C CA . LEU A 1 101 ? 1.418 1.923 6.599 1.00 89.69 101 LEU A CA 1
ATOM 748 C C . LEU A 1 101 ? 2.743 2.468 6.072 1.00 89.69 101 LEU A C 1
ATOM 750 O O . LEU A 1 101 ? 2.814 3.585 5.552 1.00 89.69 101 LEU A O 1
ATOM 754 N N . GLU A 1 102 ? 3.777 1.652 6.192 1.00 92.56 102 GLU A N 1
ATOM 755 C CA . GLU A 1 102 ? 5.108 1.947 5.698 1.00 92.56 102 GLU A CA 1
ATOM 756 C C . GLU A 1 102 ? 5.537 0.884 4.704 1.00 92.56 102 GLU A C 1
ATOM 758 O O . GLU A 1 102 ? 5.128 -0.280 4.780 1.00 92.56 102 GLU A O 1
ATOM 763 N N . TRP A 1 103 ? 6.404 1.303 3.798 1.00 94.00 103 TRP A N 1
ATOM 764 C CA . TRP A 1 103 ? 7.090 0.408 2.896 1.00 94.00 103 TRP A CA 1
ATOM 765 C C . TRP A 1 103 ? 8.593 0.641 2.919 1.00 94.00 103 TRP A C 1
ATOM 767 O O . TRP A 1 103 ? 9.077 1.709 3.300 1.00 94.00 103 TRP A O 1
ATOM 777 N N . LYS A 1 104 ? 9.325 -0.375 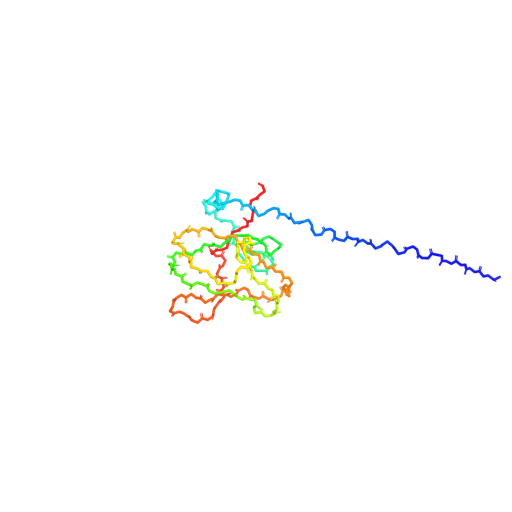2.490 1.00 94.44 104 LYS A N 1
ATOM 778 C CA . LYS A 1 104 ? 10.717 -0.266 2.091 1.00 94.44 104 LYS A CA 1
ATOM 779 C C . LYS A 1 104 ? 10.788 -0.595 0.610 1.00 94.44 104 LYS A C 1
ATOM 781 O O . LYS A 1 104 ? 10.401 -1.691 0.212 1.00 94.44 104 LYS A O 1
ATOM 786 N N . ILE A 1 105 ? 11.245 0.367 -0.180 1.00 90.62 105 ILE A N 1
ATOM 787 C CA . ILE A 1 105 ? 11.406 0.249 -1.633 1.00 90.62 105 ILE A CA 1
ATOM 788 C C . ILE A 1 105 ? 12.893 0.096 -1.980 1.00 90.62 105 ILE A C 1
ATOM 790 O O . ILE A 1 105 ? 13.745 0.427 -1.144 1.00 90.62 105 ILE A O 1
ATOM 794 N N . PRO A 1 106 ? 13.246 -0.375 -3.189 1.00 88.25 106 PRO A N 1
ATOM 795 C CA . PRO A 1 106 ? 14.643 -0.532 -3.578 1.00 88.25 106 PRO A CA 1
ATOM 796 C C . PRO A 1 106 ? 15.444 0.764 -3.393 1.00 88.25 106 PRO A C 1
ATOM 798 O O . PRO A 1 106 ? 15.032 1.840 -3.823 1.00 88.25 106 PRO A O 1
ATOM 801 N N . GLY A 1 107 ? 16.588 0.661 -2.713 1.00 88.38 107 GLY A N 1
ATOM 802 C CA . GLY A 1 107 ? 17.480 1.797 -2.455 1.00 88.38 107 GLY A CA 1
ATOM 803 C C . GLY A 1 107 ? 17.011 2.784 -1.379 1.00 88.38 107 GLY A C 1
ATOM 804 O O . GLY A 1 107 ? 17.673 3.797 -1.184 1.00 88.38 107 GLY A O 1
ATOM 805 N N . SER A 1 108 ? 15.910 2.511 -0.672 1.00 86.56 108 SER A N 1
ATOM 806 C CA . SER A 1 108 ? 15.392 3.374 0.401 1.00 86.56 108 SER A CA 1
ATOM 807 C C . SER A 1 108 ? 15.282 2.629 1.733 1.00 86.56 108 SER A C 1
ATOM 809 O O . SER A 1 108 ? 15.198 1.399 1.772 1.00 86.56 108 SER A O 1
ATOM 811 N N . ASP A 1 109 ? 15.269 3.375 2.837 1.00 92.94 109 ASP A N 1
ATOM 812 C CA . ASP A 1 109 ? 14.848 2.841 4.135 1.00 92.94 109 ASP A CA 1
ATOM 813 C C . ASP A 1 109 ? 13.316 2.901 4.278 1.00 92.94 109 ASP A C 1
ATOM 815 O O . ASP A 1 109 ? 12.606 3.358 3.377 1.00 92.94 109 ASP A O 1
ATOM 819 N N . TRP A 1 110 ? 12.798 2.412 5.402 1.00 89.88 110 TRP A N 1
ATOM 820 C CA . TRP A 1 110 ? 11.380 2.467 5.728 1.00 89.88 110 TRP A CA 1
ATOM 821 C C . TRP A 1 110 ? 10.844 3.896 5.701 1.00 89.88 110 TRP A C 1
ATOM 823 O O . TRP A 1 110 ? 11.370 4.794 6.358 1.00 89.88 110 TRP A O 1
ATOM 833 N N . GLY A 1 111 ? 9.734 4.082 4.996 1.00 85.81 111 GLY A N 1
ATOM 834 C CA . GLY A 1 111 ? 9.022 5.349 4.950 1.00 85.81 111 GLY A CA 1
ATOM 835 C C . GLY A 1 111 ? 7.520 5.154 4.777 1.00 85.81 111 GLY A C 1
ATOM 836 O O . GLY A 1 111 ? 7.070 4.060 4.421 1.00 85.81 111 GLY A O 1
ATOM 837 N N . PRO A 1 112 ? 6.722 6.205 5.023 1.00 86.50 112 PRO A N 1
ATOM 838 C CA . PRO A 1 112 ? 5.280 6.144 4.842 1.00 86.50 112 PRO A CA 1
ATOM 839 C C . PRO A 1 112 ? 4.922 5.862 3.381 1.00 86.50 112 PRO A C 1
ATOM 841 O O . PRO A 1 112 ? 5.484 6.464 2.462 1.00 86.50 112 PRO A O 1
ATOM 844 N N . VAL A 1 113 ? 3.927 5.000 3.166 1.00 84.88 113 VAL A N 1
ATOM 845 C CA . VAL A 1 113 ? 3.324 4.852 1.838 1.00 84.88 113 VAL A CA 1
ATOM 846 C C . VAL A 1 113 ? 2.520 6.112 1.535 1.00 84.88 113 VAL A C 1
ATOM 848 O O . VAL A 1 113 ? 1.591 6.471 2.264 1.00 84.88 113 VAL A O 1
ATOM 851 N N . SER A 1 114 ? 2.876 6.804 0.453 1.00 78.50 114 SER A N 1
ATOM 852 C CA . SER A 1 114 ? 2.143 7.996 0.032 1.00 78.50 114 SER A CA 1
ATOM 853 C C . SER A 1 114 ? 0.739 7.637 -0.439 1.00 78.50 114 SER A C 1
ATOM 855 O O . SER A 1 114 ? 0.518 6.628 -1.110 1.00 78.50 114 SER A O 1
ATOM 857 N N . LYS A 1 115 ? -0.208 8.533 -0.157 1.00 70.44 115 LYS A N 1
ATOM 858 C CA . LYS A 1 115 ? -1.597 8.409 -0.591 1.00 70.44 115 LYS A CA 1
ATOM 859 C C . LYS A 1 115 ? -1.786 8.140 -2.082 1.00 70.44 115 LYS A C 1
ATOM 861 O O . LYS A 1 115 ? -2.727 7.452 -2.453 1.00 70.44 115 LYS A O 1
ATOM 866 N N . TYR A 1 116 ? -0.903 8.690 -2.908 1.00 72.56 116 TYR A N 1
ATOM 867 C CA . TYR A 1 116 ? -0.989 8.604 -4.365 1.00 72.56 116 TYR A CA 1
ATOM 868 C C . TYR A 1 116 ? -0.711 7.198 -4.913 1.00 72.56 116 TYR A C 1
ATOM 870 O O . TYR A 1 116 ? -1.001 6.923 -6.074 1.00 72.56 116 TYR A O 1
ATOM 878 N N . PHE A 1 117 ? -0.167 6.306 -4.082 1.00 81.50 117 PHE A N 1
ATOM 879 C CA . PHE A 1 117 ? 0.084 4.916 -4.446 1.00 81.50 117 PHE A CA 1
ATOM 880 C C . PHE A 1 117 ? -1.045 3.972 -4.029 1.00 81.50 117 PHE A C 1
ATOM 882 O O . PHE A 1 117 ? -1.025 2.823 -4.448 1.00 81.50 117 PHE A O 1
ATOM 889 N N . LEU A 1 118 ? -2.013 4.420 -3.224 1.00 81.94 118 LEU A N 1
ATOM 890 C CA . LEU A 1 118 ? -3.082 3.579 -2.673 1.00 81.94 118 LEU A CA 1
ATOM 891 C C . LEU A 1 118 ? -4.388 3.811 -3.421 1.00 81.94 118 LEU A C 1
ATOM 893 O O . LEU A 1 118 ? -4.632 4.953 -3.776 1.00 81.94 118 LEU A O 1
ATOM 897 N N . TYR A 1 119 ? -5.226 2.785 -3.628 1.00 76.56 119 TYR A N 1
ATOM 898 C CA . TYR A 1 119 ? -6.551 2.914 -4.255 1.00 76.56 119 TYR A CA 1
ATOM 899 C C . TYR A 1 119 ? -7.672 2.114 -3.593 1.00 76.56 119 TYR A C 1
ATOM 901 O O . TYR A 1 119 ? -7.457 0.959 -3.243 1.00 76.56 119 TYR A O 1
ATOM 909 N N . PRO A 1 120 ? -8.882 2.680 -3.389 1.00 69.69 120 PRO A N 1
ATOM 910 C CA . PRO A 1 120 ? -9.926 1.972 -2.667 1.00 69.69 120 PRO A CA 1
ATOM 911 C C . PRO A 1 120 ? -10.451 0.805 -3.517 1.00 69.69 120 PRO A C 1
ATOM 913 O O . PRO A 1 120 ? -10.408 0.866 -4.749 1.00 69.69 120 PRO A O 1
ATOM 916 N N . PRO A 1 121 ? -10.977 -0.260 -2.888 1.00 65.94 121 PRO A N 1
ATOM 917 C CA . PRO A 1 121 ? -11.639 -1.332 -3.613 1.00 65.94 121 PRO A CA 1
ATOM 918 C C . PRO A 1 121 ? -12.893 -0.768 -4.293 1.00 65.94 121 PRO A C 1
ATOM 920 O O . PRO A 1 121 ? -13.685 -0.065 -3.654 1.00 65.94 121 PRO A O 1
ATOM 923 N N . GLN A 1 122 ? -13.070 -1.052 -5.587 1.00 64.31 122 GLN A N 1
ATOM 924 C CA . GLN A 1 122 ? -14.316 -0.721 -6.281 1.00 64.31 122 GLN A CA 1
ATOM 925 C C . GLN A 1 122 ? -15.437 -1.647 -5.785 1.00 64.31 122 GLN A C 1
ATOM 927 O O . GLN A 1 122 ? -15.171 -2.771 -5.358 1.00 64.31 122 GLN A O 1
ATOM 932 N N . ARG A 1 123 ? -16.668 -1.129 -5.767 1.00 51.53 123 ARG A N 1
ATOM 933 C CA . ARG A 1 123 ? -17.883 -1.916 -5.519 1.00 51.53 123 ARG A CA 1
ATOM 934 C C . ARG A 1 123 ? -18.362 -2.567 -6.804 1.00 51.53 123 ARG A C 1
ATOM 936 O O . ARG A 1 123 ? -18.204 -1.908 -7.855 1.00 51.53 123 ARG A O 1
#

Secondary structure (DSSP, 8-state):
------------------PPPPPHHHHHHHHTTT---BTTTTBSSBTTEEEEE-SS-EEEEEEEETS-EEEETTTTBSEEEEPTT-EEEEEEES--TT-EEEEE-TT--SEEPPGGGEEPPP-

Radius of gyration: 18.43 Å; chains: 1; bounding box: 56×25×62 Å

pLDDT: mean 70.3, std 19.38, range [33.38, 95.69]

Foldseek 3Di:
DDDDDDDDPPPPPPPPPPPDQDDQVQQLVQLVVQQADDQPVTHLEDQQKFKFADQAWFKKAKDKAQDWAKAWAPVRDRIDTHDGGRIIIMGTGPHDSPIFIWMDGPPGDIDGDDTRGHHYRDD